Protein AF-A0A938YW36-F1 (afdb_monomer)

Foldseek 3Di:
DDAAEWEDDPLFTFDDDVVPDGDDTDPDQLLVVLLVCAPPQEHEYEFACLQVVVDTNLVSLLSSLVRHQYEYEGNPQDLVVLVSNVVSNHQAYEDEPNPDPVVLVVNCVVPNPRRYDYPD

InterPro domains:
  IPR006062 Histidine biosynthesis protein [PF00977] (1-116)
  IPR011060 Ribulose-phosphate binding barrel [SSF51366] (1-117)
  IPR013785 Aldolase-type TIM barrel [G3DSA:3.20.20.70] (1-119)
  IPR044524 Histidine biosynthesis, HisA-like [PTHR43090] (2-116)

Sequence (120 aa):
MIIPSIDLMNGKIVQLRQGKEKMLELKGKPAEFAETLSALPAVQIIDLDAALGRGGNSEMVDEICKVVNARVGGGIRSMEKAMEILDAGAKKVIIGSRAKPEFLQSLAKEFGRGCLHCSS

Solvent-accessible surface area (backbone atoms only — not comparable to full-atom values): 6637 Å² total; per-residue (Å²): 135,90,65,58,74,44,34,35,48,92,91,32,48,36,46,60,50,94,83,73,44,83,72,45,74,59,86,75,57,60,45,66,60,28,54,78,48,38,89,44,89,46,38,33,38,35,31,47,30,22,52,71,68,74,54,67,55,63,70,55,50,30,47,27,19,73,54,26,52,23,31,40,28,42,49,48,76,50,70,66,56,48,47,56,46,42,73,37,46,27,60,24,42,36,32,48,101,54,63,42,74,69,54,50,48,53,50,32,71,74,67,36,64,82,32,57,39,76,70,124

pLDDT: mean 84.91, std 9.3, range [47.75, 94.75]

Structure (mmCIF, N/CA/C/O backbone):
data_AF-A0A938YW36-F1
#
_entry.id   AF-A0A938YW36-F1
#
loop_
_atom_site.group_PDB
_atom_site.id
_atom_site.type_symbol
_atom_site.label_atom_id
_atom_site.label_alt_id
_atom_site.label_comp_id
_atom_site.label_asym_id
_atom_site.label_entity_id
_atom_site.label_seq_id
_atom_site.pdbx_PDB_ins_code
_atom_site.Cartn_x
_atom_site.Cartn_y
_atom_site.Cartn_z
_atom_site.occupancy
_atom_site.B_iso_or_equiv
_atom_site.auth_seq_id
_atom_site.auth_comp_id
_atom_site.auth_asym_id
_atom_site.auth_atom_id
_atom_site.pdbx_PDB_model_num
ATOM 1 N N . MET A 1 1 ? 9.137 -11.596 10.519 1.00 62.78 1 MET A N 1
ATOM 2 C CA . MET A 1 1 ? 8.599 -11.829 9.160 1.00 62.78 1 MET A CA 1
ATOM 3 C C . MET A 1 1 ? 9.084 -10.693 8.283 1.00 62.78 1 MET A C 1
ATOM 5 O O . MET A 1 1 ? 8.931 -9.549 8.688 1.00 62.78 1 MET A O 1
ATOM 9 N N . ILE A 1 2 ? 9.713 -11.001 7.151 1.00 75.38 2 ILE A N 1
ATOM 10 C CA . ILE A 1 2 ? 10.135 -9.994 6.172 1.00 75.38 2 ILE A CA 1
ATOM 11 C C . ILE A 1 2 ? 8.956 -9.793 5.217 1.00 75.38 2 ILE A C 1
ATOM 13 O O . ILE A 1 2 ? 8.450 -10.773 4.678 1.00 75.38 2 ILE A O 1
ATOM 17 N N . ILE A 1 3 ? 8.489 -8.554 5.066 1.00 84.38 3 ILE A N 1
ATOM 18 C CA . ILE A 1 3 ? 7.429 -8.196 4.116 1.00 84.38 3 ILE A CA 1
ATOM 19 C C . ILE A 1 3 ? 8.100 -7.408 2.989 1.00 84.38 3 ILE A C 1
ATOM 21 O O . ILE A 1 3 ? 8.702 -6.374 3.286 1.00 84.38 3 ILE A O 1
ATOM 25 N N . PRO A 1 4 ? 8.049 -7.869 1.729 1.00 87.19 4 PRO A N 1
ATOM 26 C CA . PRO A 1 4 ? 8.581 -7.095 0.616 1.00 87.19 4 PRO A CA 1
ATOM 27 C C . PRO A 1 4 ? 7.742 -5.834 0.407 1.00 87.19 4 PRO A C 1
ATOM 29 O O . PRO A 1 4 ? 6.516 -5.872 0.530 1.00 87.19 4 PRO A O 1
ATOM 32 N N . SER A 1 5 ? 8.404 -4.732 0.065 1.00 87.44 5 SER A N 1
ATOM 33 C CA . SER A 1 5 ? 7.756 -3.472 -0.284 1.00 87.44 5 SER A CA 1
ATOM 34 C C . SER A 1 5 ? 7.947 -3.143 -1.760 1.00 87.44 5 SER A C 1
ATOM 36 O O . SER A 1 5 ? 9.056 -3.237 -2.284 1.00 87.44 5 SER A O 1
ATOM 38 N N . ILE A 1 6 ? 6.862 -2.727 -2.399 1.00 88.75 6 ILE A N 1
ATOM 39 C CA . ILE A 1 6 ? 6.798 -2.207 -3.758 1.00 88.75 6 ILE A CA 1
ATOM 40 C C . ILE A 1 6 ? 6.510 -0.716 -3.644 1.00 88.75 6 ILE A C 1
ATOM 42 O O . ILE A 1 6 ? 5.499 -0.339 -3.052 1.00 88.75 6 ILE A O 1
ATOM 46 N N . ASP A 1 7 ? 7.359 0.125 -4.219 1.00 90.00 7 ASP A N 1
ATOM 47 C CA . ASP A 1 7 ? 7.099 1.557 -4.278 1.00 90.00 7 ASP A CA 1
ATOM 48 C C . ASP A 1 7 ? 6.545 1.914 -5.665 1.00 90.00 7 ASP A C 1
ATOM 50 O O . ASP A 1 7 ? 7.041 1.432 -6.685 1.00 90.00 7 ASP A O 1
ATOM 54 N N . LEU A 1 8 ? 5.510 2.750 -5.722 1.00 89.75 8 LEU A N 1
ATOM 55 C CA . LEU A 1 8 ? 4.918 3.241 -6.969 1.00 89.75 8 LEU A CA 1
ATOM 56 C C . LEU A 1 8 ? 5.261 4.718 -7.148 1.00 89.75 8 LEU A C 1
ATOM 58 O O . LEU A 1 8 ? 5.024 5.522 -6.244 1.00 89.75 8 LEU A O 1
ATOM 62 N N . MET A 1 9 ? 5.832 5.072 -8.301 1.00 88.50 9 MET A N 1
ATOM 63 C CA . MET A 1 9 ? 6.202 6.451 -8.624 1.00 88.50 9 MET A CA 1
ATOM 64 C C . MET A 1 9 ? 6.182 6.710 -10.133 1.00 88.50 9 MET A C 1
ATOM 66 O O . MET A 1 9 ? 6.780 5.956 -10.906 1.00 88.50 9 MET A O 1
ATOM 70 N N . ASN A 1 10 ? 5.581 7.825 -10.546 1.00 86.69 10 ASN A N 1
ATOM 71 C CA . ASN A 1 10 ? 5.386 8.233 -11.938 1.00 86.69 10 ASN A CA 1
ATOM 72 C C . ASN A 1 10 ? 4.774 7.125 -12.809 1.00 86.69 10 ASN A C 1
ATOM 74 O O . ASN A 1 10 ? 5.258 6.871 -13.916 1.00 86.69 10 ASN A O 1
ATOM 78 N N . GLY A 1 11 ? 3.751 6.431 -12.311 1.00 85.94 11 GLY A N 1
ATOM 79 C CA . GLY A 1 11 ? 3.098 5.393 -13.104 1.00 85.94 11 GLY A CA 1
ATOM 80 C C . GLY A 1 11 ? 3.897 4.085 -13.223 1.00 85.94 11 GLY A C 1
ATOM 81 O O . GLY A 1 11 ? 3.635 3.291 -14.123 1.00 85.94 11 GLY A O 1
ATOM 82 N N . LYS A 1 12 ? 4.925 3.881 -12.389 1.00 87.31 12 LYS A N 1
ATOM 83 C CA . LYS A 1 12 ? 5.852 2.745 -12.488 1.00 87.31 12 LYS A CA 1
ATOM 84 C C . LYS A 1 12 ? 6.146 2.140 -11.127 1.00 87.31 12 LYS A C 1
ATOM 86 O O . LYS A 1 12 ? 6.151 2.841 -10.116 1.00 87.31 12 LYS A O 1
ATOM 91 N N . ILE A 1 13 ? 6.502 0.859 -11.132 1.00 88.06 13 ILE A N 1
ATOM 92 C CA . ILE A 1 13 ? 7.101 0.208 -9.971 1.00 88.06 13 ILE A CA 1
ATOM 93 C C . ILE A 1 13 ? 8.567 0.634 -9.876 1.00 88.06 13 ILE A C 1
ATOM 95 O O . ILE A 1 13 ? 9.346 0.470 -10.824 1.00 88.06 13 ILE A O 1
ATOM 99 N N . VAL A 1 14 ? 8.940 1.172 -8.721 1.00 86.19 14 VAL A N 1
ATOM 100 C CA . VAL A 1 14 ? 10.301 1.584 -8.399 1.00 86.19 14 VAL A CA 1
ATOM 101 C C . VAL A 1 14 ? 10.799 0.847 -7.163 1.00 86.19 14 VAL A C 1
ATOM 103 O O . VAL A 1 14 ? 10.030 0.477 -6.281 1.00 86.19 14 VAL A O 1
ATOM 106 N N . GLN A 1 15 ? 12.110 0.641 -7.097 1.00 79.31 15 GLN A N 1
ATOM 107 C CA . GLN A 1 15 ? 12.767 0.163 -5.886 1.00 79.31 15 GLN A CA 1
ATOM 108 C C . GLN A 1 15 ? 13.697 1.252 -5.358 1.00 79.31 15 GLN A C 1
ATOM 110 O O . GLN A 1 15 ? 14.633 1.673 -6.051 1.00 79.31 15 GLN A O 1
ATOM 115 N N . LEU A 1 16 ? 13.439 1.719 -4.135 1.00 71.00 16 LEU A N 1
ATOM 116 C CA . LEU A 1 16 ? 14.296 2.690 -3.464 1.00 71.00 16 LEU A CA 1
ATOM 117 C C . LEU A 1 16 ? 15.400 1.996 -2.652 1.00 71.00 16 LEU A C 1
ATOM 119 O O . LEU A 1 16 ? 15.135 1.109 -1.839 1.00 71.00 16 LEU A O 1
ATOM 123 N N . ARG A 1 17 ? 16.652 2.450 -2.791 1.00 66.62 17 ARG A N 1
ATOM 124 C CA . ARG A 1 17 ? 17.733 2.128 -1.845 1.00 66.62 17 ARG A CA 1
ATOM 125 C C . ARG A 1 17 ? 17.649 3.085 -0.661 1.00 66.62 17 ARG A C 1
ATOM 127 O O . ARG A 1 17 ? 17.669 4.301 -0.853 1.00 66.62 17 ARG A O 1
ATOM 134 N N . GLN A 1 18 ? 17.549 2.545 0.556 1.00 65.31 18 GLN A N 1
ATOM 135 C CA . GLN A 1 18 ? 17.501 3.327 1.806 1.00 65.31 18 GLN A CA 1
ATOM 136 C C . GLN A 1 18 ? 16.450 4.462 1.798 1.00 65.31 18 GLN A C 1
ATOM 138 O O . GLN A 1 18 ? 16.644 5.505 2.419 1.00 65.31 18 GLN A O 1
ATOM 143 N N . GLY A 1 19 ? 15.347 4.279 1.064 1.00 63.44 19 GLY A N 1
ATOM 144 C CA . GLY A 1 19 ? 14.257 5.254 0.975 1.00 63.44 19 GLY A CA 1
ATOM 145 C C . GLY A 1 19 ? 14.600 6.573 0.269 1.00 63.44 19 GLY A C 1
ATOM 146 O O . GLY A 1 19 ? 13.832 7.522 0.403 1.00 63.44 19 GLY A O 1
ATOM 147 N N . LYS A 1 20 ? 15.733 6.675 -0.448 1.00 61.44 20 LYS A N 1
ATOM 148 C CA . LYS A 1 20 ? 16.159 7.937 -1.091 1.00 61.44 20 LYS A CA 1
ATOM 149 C C . LYS A 1 20 ? 16.598 7.801 -2.544 1.00 61.44 20 LYS A C 1
ATOM 151 O O . LYS A 1 20 ? 16.277 8.674 -3.344 1.00 61.44 20 LYS A O 1
ATOM 156 N N . GLU A 1 21 ? 17.311 6.738 -2.906 1.00 58.62 21 GLU A N 1
ATOM 157 C CA . GLU A 1 21 ? 17.831 6.588 -4.271 1.00 58.62 21 GLU A CA 1
ATOM 158 C C . GLU A 1 21 ? 16.958 5.646 -5.095 1.00 58.62 21 GLU A C 1
ATOM 160 O O . GLU A 1 21 ? 16.829 4.463 -4.777 1.00 58.62 21 GLU A O 1
ATOM 165 N N . LYS A 1 22 ? 16.374 6.172 -6.176 1.00 62.84 22 LYS A N 1
ATOM 166 C CA . LYS A 1 22 ? 15.648 5.388 -7.176 1.00 62.84 22 LYS A CA 1
ATOM 167 C C . LYS A 1 22 ? 16.642 4.501 -7.919 1.00 62.84 22 LYS A C 1
ATOM 169 O O . LYS A 1 22 ? 17.408 4.992 -8.741 1.00 62.84 22 LYS A O 1
ATOM 174 N N . MET A 1 23 ? 16.647 3.210 -7.596 1.00 60.66 23 MET A N 1
ATOM 175 C CA . MET A 1 23 ? 17.640 2.279 -8.129 1.00 60.66 23 MET A CA 1
ATOM 176 C C . MET A 1 23 ? 17.192 1.680 -9.460 1.00 60.66 23 MET A C 1
ATOM 178 O O . MET A 1 23 ? 17.982 1.587 -10.394 1.00 60.66 23 MET A O 1
ATOM 182 N N . LEU A 1 24 ? 15.931 1.254 -9.541 1.00 66.19 24 LEU A N 1
ATOM 183 C CA . LEU A 1 24 ? 15.424 0.472 -10.665 1.00 66.19 24 LEU A CA 1
ATOM 184 C C . LEU A 1 24 ? 13.979 0.863 -10.971 1.00 66.19 24 LEU A C 1
ATOM 186 O O . LEU A 1 24 ? 13.146 0.934 -10.069 1.00 66.19 24 LEU A O 1
ATOM 190 N N . GLU A 1 25 ? 13.704 1.114 -12.250 1.00 72.50 25 GLU A N 1
ATOM 191 C CA . GLU A 1 25 ? 12.351 1.111 -12.804 1.00 72.50 25 GLU A CA 1
ATOM 192 C C . GLU A 1 25 ? 12.091 -0.278 -13.378 1.00 72.50 25 GLU A C 1
ATOM 194 O O . GLU A 1 25 ? 12.784 -0.707 -14.307 1.00 72.50 25 GLU A O 1
ATOM 199 N N . LEU A 1 26 ? 11.102 -0.983 -12.840 1.00 69.38 26 LEU A N 1
ATOM 200 C CA . LEU A 1 26 ? 10.677 -2.250 -13.420 1.00 69.38 26 LEU A CA 1
ATOM 201 C C . LEU A 1 26 ? 9.823 -1.961 -14.659 1.00 69.38 26 LEU A C 1
ATOM 203 O O . LEU A 1 26 ? 8.820 -1.251 -14.593 1.00 69.38 26 LEU A O 1
ATOM 207 N N . LYS A 1 27 ? 10.254 -2.487 -15.810 1.00 65.25 27 LYS A N 1
ATOM 208 C CA . LYS A 1 27 ? 9.479 -2.471 -17.055 1.00 65.25 27 LYS A CA 1
ATOM 209 C C . LYS A 1 27 ? 8.591 -3.714 -17.085 1.00 65.25 27 LYS A C 1
ATOM 211 O O . LYS A 1 27 ? 9.116 -4.818 -17.006 1.00 65.25 27 LYS A O 1
ATOM 216 N N . GLY A 1 28 ? 7.282 -3.532 -17.217 1.00 70.81 28 GLY A N 1
ATOM 217 C CA . GLY A 1 28 ? 6.306 -4.624 -17.249 1.00 70.81 28 GLY A CA 1
ATOM 218 C C . GLY A 1 28 ? 4.962 -4.186 -16.679 1.00 70.81 28 GLY A C 1
ATOM 219 O O . GLY A 1 28 ? 4.833 -3.053 -16.205 1.00 70.81 28 GLY A O 1
ATOM 220 N N . LYS A 1 29 ? 3.961 -5.068 -16.736 1.00 81.12 29 LYS A N 1
ATOM 221 C CA . LYS A 1 29 ? 2.666 -4.794 -16.106 1.00 81.12 29 LYS A CA 1
ATOM 222 C C . LYS A 1 29 ? 2.770 -4.984 -14.587 1.00 81.12 29 LYS A C 1
ATOM 224 O O . LYS A 1 29 ? 3.390 -5.955 -14.148 1.00 81.12 29 LYS A O 1
ATOM 229 N N . PRO A 1 30 ? 2.146 -4.118 -13.772 1.00 82.75 30 PRO A N 1
ATOM 230 C CA . PRO A 1 30 ? 2.157 -4.255 -12.317 1.00 82.75 30 PRO A CA 1
ATOM 231 C C . PRO A 1 30 ? 1.654 -5.616 -11.834 1.00 82.75 30 PRO A C 1
ATOM 233 O O . PRO A 1 30 ? 2.256 -6.210 -10.941 1.00 82.75 30 PRO A O 1
ATOM 236 N N . ALA A 1 31 ? 0.602 -6.134 -12.472 1.00 82.56 31 ALA A N 1
ATOM 237 C CA . ALA A 1 31 ? 0.049 -7.453 -12.185 1.00 82.56 31 ALA A CA 1
ATOM 238 C C . ALA A 1 31 ? 1.062 -8.593 -12.406 1.00 82.56 31 ALA A C 1
ATOM 240 O O . ALA A 1 31 ? 1.200 -9.450 -11.542 1.00 82.56 31 ALA A O 1
ATOM 241 N N . GLU A 1 32 ? 1.833 -8.573 -13.500 1.00 86.88 32 GLU A N 1
ATOM 242 C CA . GLU A 1 32 ? 2.849 -9.605 -13.786 1.00 86.88 32 GLU A CA 1
ATOM 243 C C . GLU A 1 32 ? 3.944 -9.623 -12.713 1.00 86.88 32 GLU A C 1
ATOM 245 O O . GLU A 1 32 ? 4.378 -10.681 -12.259 1.00 86.88 32 GLU A O 1
ATOM 250 N N . PHE A 1 33 ? 4.374 -8.447 -12.248 1.00 85.69 33 PHE A N 1
ATOM 251 C CA . PHE A 1 33 ? 5.315 -8.374 -11.133 1.00 85.69 33 PHE A CA 1
ATOM 252 C C . PHE A 1 33 ? 4.681 -8.871 -9.827 1.00 85.69 33 PHE A C 1
ATOM 254 O O . PHE A 1 33 ? 5.321 -9.601 -9.068 1.00 85.69 33 PHE A O 1
ATOM 261 N N . ALA A 1 34 ? 3.419 -8.519 -9.577 1.00 87.19 34 ALA A N 1
ATOM 262 C CA . ALA A 1 34 ? 2.674 -8.977 -8.411 1.00 87.19 34 ALA A CA 1
ATOM 263 C C . ALA A 1 34 ? 2.534 -10.507 -8.370 1.00 87.19 34 ALA A C 1
ATOM 265 O O . ALA A 1 34 ? 2.660 -11.097 -7.297 1.00 87.19 34 ALA A O 1
ATOM 266 N N . GLU A 1 35 ? 2.365 -11.169 -9.518 1.00 88.62 35 GLU A N 1
ATOM 267 C CA . GLU A 1 35 ? 2.286 -12.634 -9.604 1.00 88.62 35 GLU A CA 1
ATOM 268 C C . GLU A 1 35 ? 3.536 -13.311 -9.033 1.00 88.62 35 GLU A C 1
ATOM 270 O O . GLU A 1 35 ? 3.421 -14.309 -8.318 1.00 88.62 35 GLU A O 1
ATOM 275 N N . THR A 1 36 ? 4.719 -12.722 -9.238 1.00 88.25 36 THR A N 1
ATOM 276 C CA . THR A 1 36 ? 5.979 -13.241 -8.669 1.00 88.25 36 THR A CA 1
ATOM 277 C C . THR A 1 36 ? 6.004 -13.220 -7.136 1.00 88.25 36 THR A C 1
ATOM 279 O O . THR A 1 36 ? 6.766 -13.957 -6.510 1.00 88.25 36 THR A O 1
ATOM 282 N N . LEU A 1 37 ? 5.144 -12.402 -6.522 1.00 87.50 37 LEU A N 1
ATOM 283 C CA . LEU A 1 37 ? 5.024 -12.214 -5.078 1.00 87.50 37 LEU A CA 1
ATOM 284 C C . LEU A 1 37 ? 3.763 -12.872 -4.496 1.00 87.50 37 LEU A C 1
ATOM 286 O O . LEU A 1 37 ? 3.562 -12.828 -3.283 1.00 87.50 37 LEU A O 1
ATOM 290 N N . SER A 1 38 ? 2.931 -13.509 -5.324 1.00 88.94 38 SER A N 1
ATOM 291 C CA . SER A 1 38 ? 1.661 -14.132 -4.915 1.00 88.94 38 SER A CA 1
ATOM 292 C C . SER A 1 38 ? 1.815 -15.261 -3.895 1.00 88.94 38 SER A C 1
ATOM 294 O O . SER A 1 38 ? 0.944 -15.452 -3.048 1.00 88.94 38 SER A O 1
ATOM 296 N N . ALA A 1 39 ? 2.951 -15.964 -3.908 1.00 89.56 39 ALA A N 1
ATOM 297 C CA . ALA A 1 39 ? 3.266 -17.006 -2.931 1.00 89.56 39 ALA A CA 1
ATOM 298 C C . ALA A 1 39 ? 3.595 -16.450 -1.530 1.00 89.56 39 ALA A C 1
ATOM 300 O O . ALA A 1 39 ? 3.709 -17.214 -0.568 1.00 89.56 39 ALA A O 1
ATOM 301 N N . LEU A 1 40 ? 3.784 -15.133 -1.396 1.00 89.56 40 LEU A N 1
ATOM 302 C CA . LEU A 1 40 ? 4.142 -14.502 -0.133 1.00 89.56 40 LEU A CA 1
ATOM 303 C C . LEU A 1 40 ? 2.896 -14.193 0.708 1.00 89.56 40 LEU A C 1
ATOM 305 O O . LEU A 1 40 ? 1.852 -13.806 0.185 1.00 89.56 40 LEU A O 1
ATOM 309 N N . PRO A 1 41 ? 2.998 -14.293 2.046 1.00 89.56 41 PRO A N 1
ATOM 310 C CA . PRO A 1 41 ? 1.847 -14.109 2.928 1.00 89.56 41 PRO A CA 1
ATOM 311 C C . PRO A 1 41 ? 1.310 -12.673 2.930 1.00 89.56 41 PRO A C 1
ATOM 313 O O . PRO A 1 41 ? 0.137 -12.449 3.226 1.00 89.56 41 PRO A O 1
ATOM 316 N N . ALA A 1 42 ? 2.168 -11.693 2.650 1.00 90.62 42 ALA A N 1
ATOM 317 C CA . ALA A 1 42 ? 1.792 -10.296 2.532 1.00 90.62 42 ALA A CA 1
ATOM 318 C C . ALA A 1 42 ? 2.804 -9.546 1.667 1.00 90.62 42 ALA A C 1
ATOM 320 O O . ALA A 1 42 ? 4.003 -9.824 1.733 1.00 90.62 42 ALA A O 1
ATOM 321 N N . VAL A 1 43 ? 2.315 -8.548 0.940 1.00 92.06 43 VAL A N 1
ATOM 322 C CA . VAL A 1 43 ? 3.125 -7.607 0.162 1.00 92.06 43 VAL A CA 1
ATOM 323 C C . VAL A 1 43 ? 2.748 -6.192 0.578 1.00 92.06 43 VAL A C 1
ATOM 325 O O . VAL A 1 43 ? 1.572 -5.891 0.774 1.00 92.06 43 VAL A O 1
ATOM 328 N N . GLN A 1 44 ? 3.735 -5.325 0.754 1.00 92.44 44 GLN A N 1
ATOM 329 C CA . GLN A 1 44 ? 3.516 -3.917 1.058 1.00 92.44 44 GLN A CA 1
ATOM 330 C C . GLN A 1 44 ? 3.622 -3.092 -0.223 1.00 92.44 44 GLN A C 1
ATOM 332 O O . GLN A 1 44 ? 4.561 -3.269 -0.986 1.00 92.44 44 GLN A O 1
ATOM 337 N N . ILE A 1 45 ? 2.683 -2.181 -0.450 1.00 92.50 45 ILE A N 1
ATOM 338 C CA . ILE A 1 45 ? 2.670 -1.275 -1.601 1.00 92.50 45 ILE A CA 1
ATOM 339 C C . ILE A 1 45 ? 2.651 0.147 -1.063 1.00 92.50 45 ILE A C 1
ATOM 341 O O . ILE A 1 45 ? 1.792 0.467 -0.244 1.00 92.50 45 ILE A O 1
ATOM 345 N N . ILE A 1 46 ? 3.577 0.994 -1.496 1.00 92.12 46 ILE A N 1
ATOM 346 C CA . ILE A 1 46 ? 3.641 2.400 -1.104 1.00 92.12 46 ILE A CA 1
ATOM 347 C C . ILE A 1 46 ? 3.488 3.272 -2.348 1.00 92.12 46 ILE A C 1
ATOM 349 O O . ILE A 1 46 ? 4.373 3.329 -3.196 1.00 92.12 46 ILE A O 1
ATOM 353 N N . ASP A 1 47 ? 2.373 3.987 -2.443 1.00 92.25 47 ASP A N 1
ATOM 354 C CA . ASP A 1 47 ? 2.156 5.002 -3.469 1.00 92.25 47 ASP A CA 1
ATOM 355 C C . ASP A 1 47 ? 2.872 6.304 -3.080 1.00 92.25 47 ASP A C 1
ATOM 357 O O . ASP A 1 47 ? 2.399 7.091 -2.247 1.00 92.25 47 ASP A O 1
ATOM 361 N N . LEU A 1 48 ? 4.054 6.515 -3.663 1.00 90.19 48 LEU A N 1
ATOM 362 C CA . LEU A 1 48 ? 4.873 7.693 -3.398 1.00 90.19 48 LEU A CA 1
ATOM 363 C C . LEU A 1 48 ? 4.281 8.947 -4.040 1.00 90.19 48 LEU A C 1
ATOM 365 O O . LEU A 1 48 ? 4.395 10.024 -3.455 1.00 90.19 48 LEU A O 1
ATOM 369 N N . ASP A 1 49 ? 3.610 8.831 -5.187 1.00 89.50 49 ASP A N 1
ATOM 370 C CA . ASP A 1 49 ? 2.966 9.982 -5.829 1.00 89.50 49 ASP A CA 1
ATOM 371 C C . ASP A 1 49 ? 1.818 10.504 -4.962 1.00 89.50 49 ASP A C 1
ATOM 373 O O . ASP A 1 49 ? 1.742 11.712 -4.702 1.00 89.50 49 ASP A O 1
ATOM 377 N N . ALA A 1 50 ? 1.008 9.594 -4.410 1.00 90.06 50 ALA A N 1
ATOM 378 C CA . ALA A 1 50 ? -0.012 9.943 -3.423 1.00 90.06 50 ALA A CA 1
ATOM 379 C C . ALA A 1 50 ? 0.605 10.512 -2.141 1.00 90.06 50 ALA A C 1
ATOM 381 O O . ALA A 1 50 ? 0.117 11.511 -1.603 1.00 90.06 50 ALA A O 1
ATOM 382 N N . ALA A 1 51 ? 1.710 9.938 -1.654 1.00 88.44 51 ALA A N 1
ATOM 383 C CA . ALA A 1 51 ? 2.412 10.456 -0.478 1.00 88.44 51 ALA A CA 1
ATOM 384 C C . ALA A 1 51 ? 2.926 11.894 -0.674 1.00 88.44 51 ALA A C 1
ATOM 386 O O . ALA A 1 51 ? 2.829 12.713 0.250 1.00 88.44 51 ALA A O 1
ATOM 387 N N . LEU A 1 52 ? 3.419 12.206 -1.874 1.00 87.38 52 LEU A N 1
ATOM 388 C CA . LEU A 1 52 ? 3.924 13.522 -2.270 1.00 87.38 52 LEU A CA 1
ATOM 389 C C . LEU A 1 52 ? 2.817 14.494 -2.713 1.00 87.38 52 LEU A C 1
ATOM 391 O O . LEU A 1 52 ? 3.098 15.677 -2.897 1.00 87.38 52 LEU A O 1
ATOM 395 N N . GLY A 1 53 ? 1.571 14.031 -2.856 1.00 85.38 53 GLY A N 1
ATOM 396 C CA . GLY A 1 53 ? 0.436 14.850 -3.292 1.00 85.38 53 GLY A CA 1
ATOM 397 C C . GLY A 1 53 ? 0.469 15.215 -4.779 1.00 85.38 53 GLY A C 1
ATOM 398 O O . GLY A 1 53 ? -0.045 16.265 -5.154 1.00 85.38 53 GLY A O 1
ATOM 399 N N . ARG A 1 54 ? 1.090 14.380 -5.620 1.00 83.50 54 ARG A N 1
ATOM 400 C CA . ARG A 1 54 ? 1.254 14.605 -7.071 1.00 83.50 54 ARG A CA 1
ATOM 401 C C . ARG A 1 54 ? 0.276 13.795 -7.930 1.00 83.50 54 ARG A C 1
ATOM 403 O O . ARG A 1 54 ? 0.532 13.571 -9.106 1.00 83.50 54 ARG A O 1
ATOM 410 N N . GLY A 1 55 ? -0.837 13.360 -7.344 1.00 85.75 55 GLY A N 1
ATOM 411 C CA . GLY A 1 55 ? -1.762 12.398 -7.940 1.00 85.75 55 GLY A CA 1
ATOM 412 C C . GLY A 1 55 ? -1.701 11.075 -7.188 1.00 85.75 55 GLY A C 1
ATOM 413 O O . GLY A 1 55 ? -1.454 11.070 -5.985 1.00 85.75 55 GLY A O 1
ATOM 414 N N . GLY A 1 56 ? -1.939 9.965 -7.877 1.00 86.69 56 GLY A N 1
ATOM 415 C CA . GLY A 1 56 ? -1.835 8.635 -7.295 1.00 86.69 56 GLY A CA 1
ATOM 416 C C . GLY A 1 56 ? -1.913 7.551 -8.358 1.00 86.69 56 GLY A C 1
ATOM 417 O O . GLY A 1 56 ? -2.295 7.795 -9.500 1.00 86.69 56 GLY A O 1
ATOM 418 N N . ASN A 1 57 ? -1.572 6.343 -7.951 1.00 89.19 57 ASN A N 1
ATOM 419 C CA . ASN A 1 57 ? -1.416 5.168 -8.793 1.00 89.19 57 ASN A CA 1
ATOM 420 C C . ASN A 1 57 ? -2.557 4.171 -8.540 1.00 89.19 57 ASN A C 1
ATOM 422 O O . ASN A 1 57 ? -2.329 2.971 -8.413 1.00 89.19 57 ASN A O 1
ATOM 426 N N . SER A 1 58 ? -3.791 4.674 -8.404 1.00 88.62 58 SER A N 1
ATOM 427 C CA . SER A 1 58 ? -4.922 3.889 -7.876 1.00 88.62 58 SER A CA 1
ATOM 428 C C . SER A 1 58 ? -5.292 2.694 -8.765 1.00 88.62 58 SER A C 1
ATOM 430 O O . SER A 1 58 ? -5.559 1.624 -8.233 1.00 88.62 58 SER A O 1
ATOM 432 N N . GLU A 1 59 ? -5.199 2.829 -10.091 1.00 90.00 59 GLU A N 1
ATOM 433 C CA . GLU A 1 59 ? -5.408 1.711 -11.029 1.00 90.00 59 GLU A CA 1
ATOM 434 C C . GLU A 1 59 ? -4.370 0.596 -10.838 1.00 90.00 59 GLU A C 1
ATOM 436 O O . GLU A 1 59 ? -4.720 -0.575 -10.746 1.00 90.00 59 GLU A O 1
ATOM 441 N N . MET A 1 60 ? -3.088 0.944 -10.687 1.00 90.38 60 MET A N 1
ATOM 442 C CA . MET A 1 60 ? -2.046 -0.059 -10.443 1.00 90.38 60 MET A CA 1
ATOM 443 C C . MET A 1 60 ? -2.182 -0.718 -9.075 1.00 90.38 60 MET A C 1
ATOM 445 O O . MET A 1 60 ? -1.919 -1.909 -8.934 1.00 90.38 60 MET A O 1
ATOM 449 N N . VAL A 1 61 ? -2.575 0.050 -8.056 1.00 91.94 61 VAL A N 1
ATOM 450 C CA . VAL A 1 61 ? -2.864 -0.501 -6.729 1.00 91.94 61 VAL A CA 1
ATOM 451 C C . VAL A 1 61 ? -3.985 -1.533 -6.828 1.00 91.94 61 VAL A C 1
ATOM 453 O O . VAL A 1 61 ? -3.820 -2.626 -6.291 1.00 91.94 61 VAL A O 1
ATOM 456 N N . ASP A 1 62 ? -5.071 -1.222 -7.535 1.00 92.19 62 ASP A N 1
ATOM 457 C CA . ASP A 1 62 ? -6.193 -2.139 -7.770 1.00 92.19 62 ASP A CA 1
ATOM 458 C C . ASP A 1 62 ? -5.749 -3.412 -8.512 1.00 92.19 62 ASP A C 1
ATOM 460 O O . ASP A 1 62 ? -6.035 -4.526 -8.070 1.00 92.19 62 ASP A O 1
ATOM 464 N N . GLU A 1 63 ? -4.960 -3.279 -9.583 1.00 91.62 63 GLU A N 1
ATOM 465 C CA . GLU A 1 63 ? -4.397 -4.430 -10.301 1.00 91.62 63 GLU A CA 1
ATOM 466 C C . GLU A 1 63 ? -3.551 -5.338 -9.397 1.00 91.62 63 GLU A C 1
ATOM 468 O O . GLU A 1 63 ? -3.717 -6.558 -9.414 1.00 91.62 63 GLU A O 1
ATOM 473 N N . ILE A 1 64 ? -2.660 -4.764 -8.583 1.00 91.31 64 ILE A N 1
ATOM 474 C CA . ILE A 1 64 ? -1.785 -5.545 -7.699 1.00 91.31 64 ILE A CA 1
ATOM 475 C C . ILE A 1 64 ? -2.597 -6.193 -6.565 1.00 91.31 64 ILE A C 1
ATOM 477 O O . ILE A 1 64 ? -2.367 -7.358 -6.231 1.00 91.31 64 ILE A O 1
ATOM 481 N N . CYS A 1 65 ? -3.559 -5.474 -5.975 1.00 92.44 65 CYS A N 1
ATOM 482 C CA . CYS A 1 65 ? -4.380 -5.979 -4.867 1.00 92.44 65 CYS A CA 1
ATOM 483 C C . CYS A 1 65 ? -5.246 -7.184 -5.263 1.00 92.44 65 CYS A C 1
ATOM 485 O O . CYS A 1 65 ? -5.563 -8.010 -4.407 1.00 92.44 65 CYS A O 1
ATOM 487 N N . LYS A 1 66 ? -5.579 -7.334 -6.551 1.00 91.56 66 LYS A N 1
ATOM 488 C CA . LYS A 1 66 ? -6.277 -8.521 -7.076 1.00 91.56 66 LYS A CA 1
ATOM 489 C C . LYS A 1 66 ? -5.406 -9.776 -7.115 1.00 91.56 66 LYS A C 1
ATOM 491 O O . LYS A 1 66 ? -5.944 -10.880 -7.120 1.00 91.56 66 LYS A O 1
ATOM 496 N N . VAL A 1 67 ? -4.083 -9.620 -7.145 1.00 92.44 67 VAL A N 1
ATOM 497 C CA . VAL A 1 67 ? -3.128 -10.726 -7.314 1.00 92.44 67 VAL A CA 1
ATOM 498 C C . VAL A 1 67 ? -2.513 -11.160 -5.982 1.00 92.44 67 VAL A C 1
ATOM 500 O O . VAL A 1 67 ? -2.245 -12.344 -5.782 1.00 92.44 67 VAL A O 1
ATOM 503 N N . VAL A 1 68 ? -2.284 -10.222 -5.056 1.00 93.00 68 VAL A N 1
ATOM 504 C CA . VAL A 1 68 ? -1.566 -10.494 -3.800 1.00 93.00 68 VAL A CA 1
ATOM 505 C C . VAL A 1 68 ? -2.297 -9.972 -2.571 1.00 93.00 68 VAL A C 1
ATOM 507 O O . VAL A 1 68 ? -3.069 -9.020 -2.624 1.00 93.00 68 VAL A O 1
ATOM 510 N N . ASN A 1 69 ? -1.975 -10.544 -1.407 1.00 93.06 69 ASN A N 1
ATOM 511 C CA . ASN A 1 69 ? -2.412 -10.007 -0.119 1.00 93.06 69 ASN A CA 1
ATOM 512 C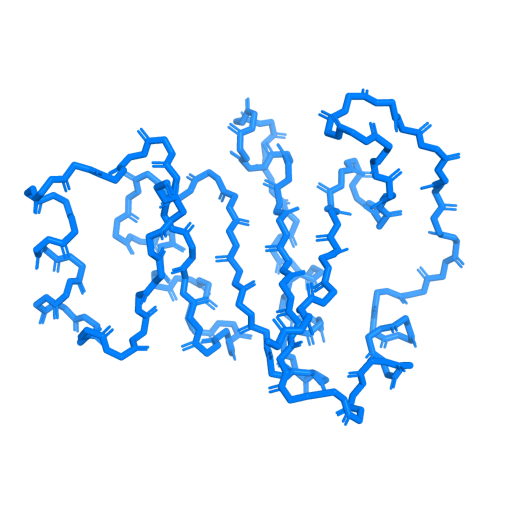 C . ASN A 1 69 ? -1.669 -8.699 0.197 1.00 93.06 69 ASN A C 1
ATOM 514 O O . ASN A 1 69 ? -0.655 -8.682 0.904 1.00 93.06 69 ASN A O 1
ATOM 518 N N . ALA A 1 70 ? -2.183 -7.600 -0.347 1.00 93.56 70 ALA A N 1
ATOM 519 C CA . ALA A 1 70 ? -1.552 -6.296 -0.283 1.00 93.56 70 ALA A CA 1
ATOM 520 C C . ALA A 1 70 ? -1.882 -5.529 1.006 1.00 93.56 70 ALA A C 1
ATOM 522 O O . ALA A 1 70 ? -3.011 -5.537 1.512 1.00 93.56 70 ALA A O 1
ATOM 523 N N . ARG A 1 71 ? -0.883 -4.812 1.516 1.00 94.44 71 ARG A N 1
ATOM 524 C CA . ARG A 1 71 ? -1.028 -3.724 2.484 1.00 94.44 71 ARG A CA 1
ATOM 525 C C . ARG A 1 71 ? -0.588 -2.445 1.802 1.00 94.44 71 ARG A C 1
ATOM 527 O O . ARG A 1 71 ? 0.557 -2.364 1.369 1.00 94.44 71 ARG A O 1
ATOM 534 N N . VAL A 1 72 ? -1.470 -1.465 1.711 1.00 94.75 72 VAL A N 1
ATOM 535 C CA . VAL A 1 72 ? -1.254 -0.305 0.846 1.00 94.75 72 VAL A CA 1
ATOM 536 C C . VAL A 1 72 ? -1.102 0.955 1.682 1.00 94.75 72 VAL A C 1
ATOM 538 O O . VAL A 1 72 ? -1.944 1.263 2.520 1.00 94.75 72 VAL A O 1
ATOM 541 N N . GLY A 1 73 ? -0.026 1.693 1.454 1.00 92.38 73 GLY A N 1
ATOM 542 C CA . GLY A 1 73 ? 0.226 3.018 2.003 1.00 92.38 73 GLY A CA 1
ATOM 543 C C . GLY A 1 73 ? 0.434 4.044 0.901 1.00 92.38 73 GLY A C 1
ATOM 544 O O . GLY A 1 73 ? 0.618 3.696 -0.258 1.00 92.38 73 GLY A O 1
ATOM 545 N N . GLY A 1 74 ? 0.446 5.318 1.282 1.00 88.31 74 GLY A N 1
ATOM 546 C CA . GLY A 1 74 ? 0.697 6.425 0.358 1.00 88.31 74 GLY A CA 1
ATOM 547 C C . GLY A 1 74 ? -0.388 7.487 0.435 1.00 88.31 74 GLY A C 1
ATOM 548 O O . GLY A 1 74 ? -1.524 7.268 0.038 1.00 88.31 74 GLY A O 1
ATOM 549 N N . GLY A 1 75 ? -0.058 8.648 1.004 1.00 86.88 75 GLY A N 1
ATOM 550 C CA . GLY A 1 75 ? -0.938 9.823 0.953 1.00 86.88 75 GLY A CA 1
ATOM 551 C C . GLY A 1 75 ? -2.280 9.715 1.683 1.00 86.88 75 GLY A C 1
ATOM 552 O O . GLY A 1 75 ? -3.099 10.619 1.542 1.00 86.88 75 GLY A O 1
ATOM 553 N N . ILE A 1 76 ? -2.517 8.665 2.476 1.00 89.88 76 ILE A N 1
ATOM 554 C CA . ILE A 1 76 ? -3.806 8.424 3.141 1.00 89.88 76 ILE A CA 1
ATOM 555 C C . ILE A 1 76 ? -4.029 9.467 4.244 1.00 89.88 76 ILE A C 1
ATOM 557 O O . ILE A 1 76 ? -3.549 9.339 5.373 1.00 89.88 76 ILE A O 1
ATOM 561 N N . ARG A 1 77 ? -4.723 10.549 3.882 1.00 87.69 77 ARG A N 1
ATOM 562 C CA . ARG A 1 77 ? -4.994 11.708 4.748 1.00 87.69 77 ARG A CA 1
ATOM 563 C C . ARG A 1 77 ? -6.481 11.902 5.048 1.00 87.69 77 ARG A C 1
ATOM 565 O O . ARG A 1 77 ? -6.812 12.762 5.867 1.00 87.69 77 ARG A O 1
ATOM 572 N N . SER A 1 78 ? -7.348 11.120 4.415 1.00 89.25 78 SER A N 1
ATOM 573 C CA . SER A 1 78 ? -8.800 11.195 4.557 1.00 89.25 78 SER A CA 1
ATOM 574 C C . SER A 1 78 ? -9.424 9.799 4.648 1.00 89.25 78 SER A C 1
ATOM 576 O O . SER A 1 78 ? -8.761 8.799 4.351 1.00 89.25 78 SER A O 1
ATOM 578 N N . MET A 1 79 ? -10.675 9.737 5.109 1.00 89.62 79 MET A N 1
ATOM 579 C CA . MET A 1 79 ? -11.421 8.480 5.239 1.00 89.62 79 MET A CA 1
ATOM 580 C C . MET A 1 79 ? -11.779 7.919 3.865 1.00 89.62 79 MET A C 1
ATOM 582 O O . MET A 1 79 ? -11.665 6.716 3.656 1.00 89.62 79 MET A O 1
ATOM 586 N N . GLU A 1 80 ? -12.123 8.795 2.919 1.00 89.81 80 GLU A N 1
ATOM 587 C CA . GLU A 1 80 ? -12.465 8.421 1.546 1.00 89.81 80 GLU A CA 1
ATOM 588 C C . GLU A 1 80 ? -11.286 7.707 0.888 1.00 89.81 80 GLU A C 1
ATOM 590 O O . GLU A 1 80 ? -11.454 6.633 0.321 1.00 89.81 80 GLU A O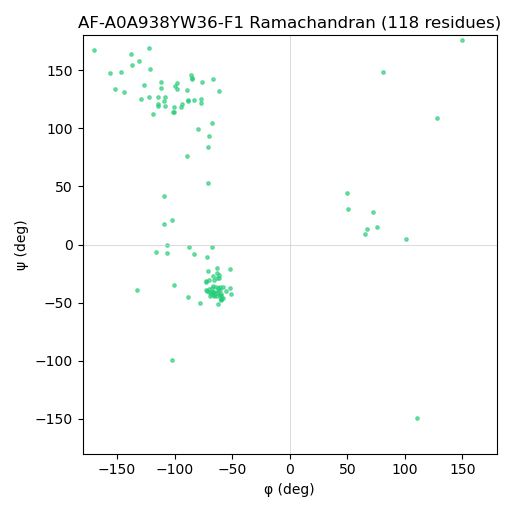 1
ATOM 595 N N . LYS A 1 81 ? -10.060 8.227 1.059 1.00 89.56 81 LYS A N 1
ATOM 596 C CA . LYS A 1 81 ? -8.886 7.581 0.466 1.00 89.56 81 LYS A CA 1
ATOM 597 C C . LYS A 1 81 ? -8.591 6.214 1.078 1.00 89.56 81 LYS A C 1
ATOM 599 O O . LYS A 1 81 ? -8.137 5.315 0.378 1.00 89.56 81 LYS A O 1
ATOM 604 N N . ALA A 1 82 ? -8.819 6.058 2.382 1.00 90.81 82 ALA A N 1
ATOM 605 C CA . ALA A 1 82 ? -8.682 4.761 3.033 1.00 90.81 82 ALA A CA 1
ATOM 606 C C . ALA A 1 82 ? -9.731 3.767 2.510 1.00 90.81 82 ALA A C 1
ATOM 608 O O . ALA A 1 82 ? -9.381 2.621 2.243 1.00 90.81 82 ALA A O 1
ATOM 609 N N . MET A 1 83 ? -10.972 4.223 2.316 1.00 91.25 83 MET A N 1
ATOM 610 C CA . MET A 1 83 ? -12.061 3.422 1.760 1.00 91.25 83 MET A CA 1
ATOM 611 C C . MET A 1 83 ? -11.757 2.963 0.335 1.00 91.25 83 MET A C 1
ATOM 613 O O . MET A 1 83 ? -11.769 1.765 0.089 1.00 91.25 83 MET A O 1
ATOM 617 N N . GLU A 1 84 ? -11.368 3.879 -0.559 1.00 91.06 84 GLU A N 1
ATOM 618 C CA . GLU 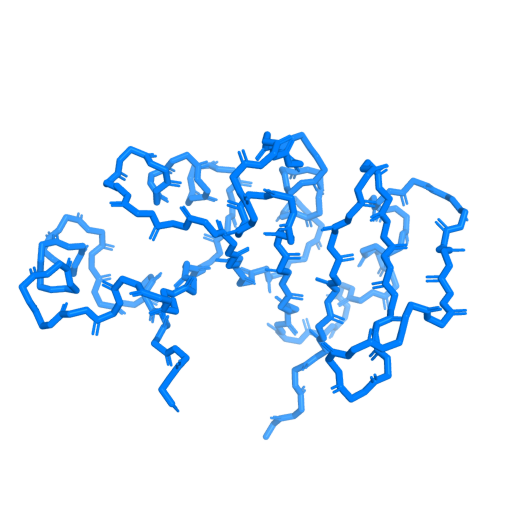A 1 84 ? -10.989 3.556 -1.946 1.00 91.06 84 GLU A CA 1
ATOM 619 C C . GLU A 1 84 ? -9.946 2.433 -2.019 1.00 91.06 84 GLU A C 1
ATOM 621 O O . GLU A 1 84 ? -10.033 1.534 -2.850 1.00 91.06 84 GLU A O 1
ATOM 626 N N . ILE A 1 85 ? -8.944 2.481 -1.140 1.00 92.12 85 ILE A N 1
ATOM 627 C CA . ILE A 1 85 ? -7.856 1.503 -1.122 1.00 92.12 85 ILE A CA 1
ATOM 628 C C . ILE A 1 85 ? -8.331 0.144 -0.590 1.00 92.12 85 ILE A C 1
ATOM 630 O O . ILE A 1 85 ? -7.905 -0.895 -1.095 1.00 92.12 85 ILE A O 1
ATOM 634 N N . LEU A 1 86 ? -9.187 0.135 0.433 1.00 91.88 86 LEU A N 1
ATOM 635 C CA . LEU A 1 86 ? -9.770 -1.102 0.960 1.00 91.88 86 LEU A CA 1
ATOM 636 C C . LEU A 1 86 ? -10.722 -1.741 -0.060 1.00 91.88 86 LEU A C 1
ATOM 638 O O . LEU A 1 86 ? -10.654 -2.953 -0.265 1.00 91.88 86 LEU A O 1
ATOM 642 N N . ASP A 1 87 ? -11.531 -0.933 -0.746 1.00 91.50 87 ASP A N 1
ATOM 643 C CA . ASP A 1 87 ? -12.452 -1.375 -1.799 1.00 91.50 87 ASP A CA 1
ATOM 644 C C . ASP A 1 87 ? -11.707 -1.918 -3.027 1.00 91.50 87 ASP A C 1
ATOM 646 O O . ASP A 1 87 ? -12.166 -2.874 -3.651 1.00 91.50 87 ASP A O 1
ATOM 650 N N . ALA A 1 88 ? -10.507 -1.402 -3.316 1.00 89.31 88 ALA A N 1
ATOM 651 C CA . ALA A 1 88 ? -9.594 -1.954 -4.323 1.00 89.31 88 ALA A CA 1
ATOM 652 C C . ALA A 1 88 ? -9.015 -3.340 -3.947 1.00 89.31 88 ALA A C 1
ATOM 654 O O . ALA A 1 88 ? -8.257 -3.936 -4.711 1.00 89.31 88 ALA A O 1
ATOM 655 N N . GLY A 1 89 ? -9.342 -3.876 -2.765 1.00 90.94 89 GLY A N 1
ATOM 656 C CA . GLY A 1 89 ? -8.955 -5.219 -2.325 1.00 90.94 89 GLY A CA 1
ATOM 657 C C . GLY A 1 89 ? -7.774 -5.265 -1.354 1.00 90.94 89 GLY A C 1
ATOM 658 O O . GLY A 1 89 ? -7.338 -6.358 -0.972 1.00 90.94 89 GLY A O 1
ATOM 659 N N . ALA A 1 90 ? -7.260 -4.114 -0.908 1.00 93.19 90 ALA A N 1
ATOM 660 C CA . ALA A 1 90 ? -6.193 -4.084 0.085 1.00 93.19 90 ALA A CA 1
ATOM 661 C C . ALA A 1 90 ? -6.654 -4.723 1.403 1.00 93.19 90 ALA A C 1
ATOM 663 O O . ALA A 1 90 ? -7.692 -4.382 1.967 1.00 93.19 90 ALA A O 1
ATOM 664 N N . LYS A 1 91 ? -5.836 -5.619 1.967 1.00 92.56 91 LYS A N 1
ATOM 665 C CA . LYS A 1 91 ? -6.135 -6.232 3.272 1.00 92.56 91 LYS A CA 1
ATOM 6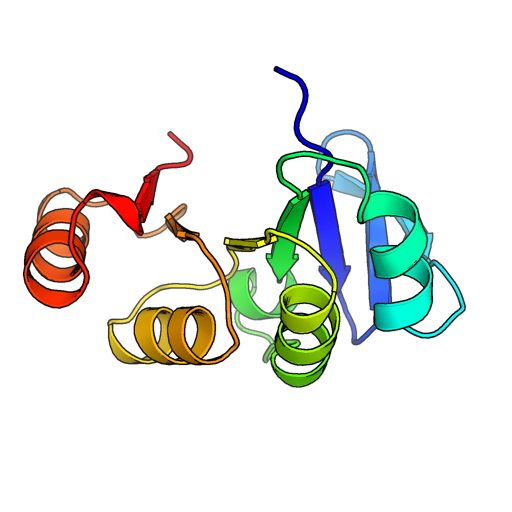66 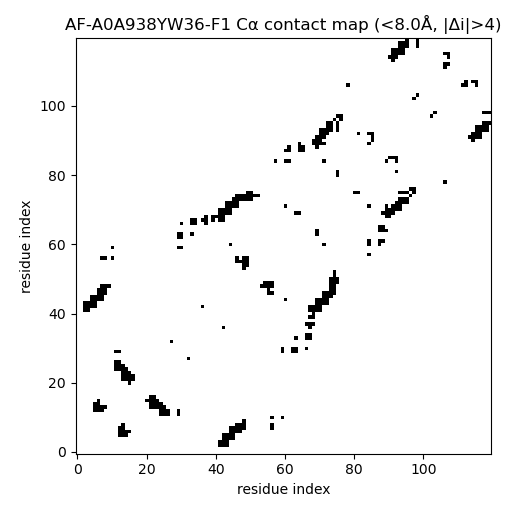C C . LYS A 1 91 ? -5.952 -5.255 4.420 1.00 92.56 91 LYS A C 1
ATOM 668 O O . LYS A 1 91 ? -6.597 -5.406 5.456 1.00 92.56 91 LYS A O 1
ATOM 673 N N . LYS A 1 92 ? -5.020 -4.310 4.270 1.00 92.75 92 LYS A N 1
ATOM 674 C CA . LYS A 1 92 ? -4.768 -3.250 5.247 1.00 92.75 92 LYS A CA 1
ATOM 675 C C . LYS A 1 92 ? -4.338 -1.963 4.569 1.00 92.75 92 LYS A C 1
ATOM 677 O O . LYS A 1 92 ? -3.595 -2.006 3.590 1.00 92.75 92 LYS A O 1
A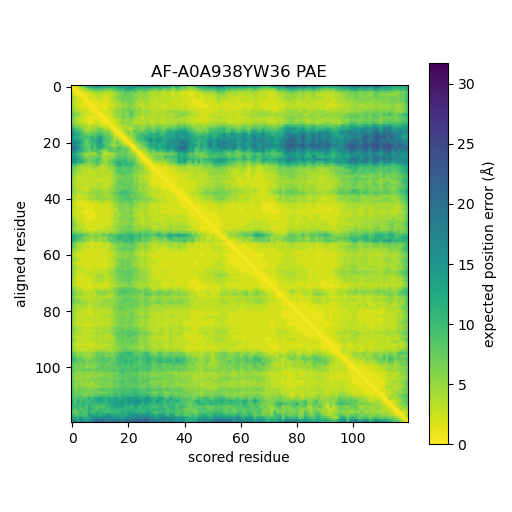TOM 682 N N . VAL A 1 93 ? -4.697 -0.842 5.178 1.00 93.06 93 VAL A N 1
ATOM 683 C CA . VAL A 1 93 ? -4.145 0.473 4.851 1.00 93.06 93 VAL A CA 1
ATOM 684 C C . VAL A 1 93 ? -3.026 0.848 5.816 1.00 93.06 93 VAL A C 1
ATOM 686 O O . VAL A 1 93 ? -3.113 0.602 7.022 1.00 93.06 93 VAL A O 1
ATOM 689 N N . ILE A 1 94 ? -1.959 1.434 5.279 1.00 91.81 94 ILE A N 1
ATOM 690 C CA . ILE A 1 94 ? -0.788 1.882 6.028 1.00 91.81 94 ILE A CA 1
ATOM 691 C C . ILE A 1 94 ? -0.880 3.391 6.213 1.00 91.81 94 ILE A C 1
ATOM 693 O O . ILE A 1 94 ? -0.789 4.165 5.255 1.00 91.81 94 ILE A O 1
ATOM 697 N N . ILE A 1 95 ? -1.037 3.810 7.465 1.00 89.62 95 ILE A N 1
ATOM 698 C CA . ILE A 1 95 ? -1.128 5.220 7.834 1.00 89.62 95 ILE A CA 1
ATOM 699 C C . ILE A 1 95 ? 0.230 5.668 8.375 1.00 89.62 95 ILE A C 1
ATOM 701 O O . ILE A 1 95 ? 0.671 5.199 9.421 1.00 89.62 95 ILE A O 1
ATOM 705 N N . GLY A 1 96 ? 0.879 6.575 7.641 1.00 85.88 96 GLY A N 1
ATOM 706 C CA . GLY A 1 96 ? 2.152 7.194 8.024 1.00 85.88 96 GLY A CA 1
ATOM 707 C C . GLY A 1 96 ? 1.952 8.614 8.553 1.00 85.88 96 GLY A C 1
ATOM 708 O O . GLY A 1 96 ? 1.535 8.816 9.685 1.00 85.88 96 GLY A O 1
ATOM 709 N N . SER A 1 97 ? 2.185 9.624 7.708 1.00 81.25 97 SER A N 1
ATOM 710 C CA . SER A 1 97 ? 2.178 11.059 8.081 1.00 81.25 97 SER A CA 1
ATOM 711 C C . SER A 1 97 ? 0.939 11.578 8.836 1.00 81.25 97 SER A C 1
ATOM 713 O O . SER A 1 97 ? 1.017 12.606 9.507 1.00 81.25 97 SER A O 1
ATOM 715 N N . ARG A 1 98 ? -0.206 10.893 8.743 1.00 83.88 98 ARG A N 1
ATOM 716 C CA . ARG A 1 98 ? -1.461 11.249 9.423 1.00 83.88 98 ARG A CA 1
ATOM 717 C C . ARG A 1 98 ? -1.823 10.292 10.565 1.00 83.88 98 ARG A C 1
ATOM 719 O O . ARG A 1 98 ? -2.969 10.295 10.999 1.00 83.88 98 ARG A O 1
ATOM 726 N N . ALA A 1 99 ? -0.877 9.496 11.066 1.00 83.56 99 ALA A N 1
ATOM 727 C CA . ALA A 1 99 ? -1.063 8.538 12.160 1.00 83.56 99 ALA A CA 1
ATOM 728 C C . ALA A 1 99 ? -1.258 9.222 13.530 1.00 83.56 99 ALA A C 1
ATOM 730 O O . ALA A 1 99 ? -0.562 8.941 14.502 1.00 83.56 99 ALA A O 1
ATOM 731 N N . LYS A 1 100 ? -2.208 10.156 13.606 1.00 85.75 100 LYS A N 1
ATOM 732 C CA . LYS A 1 100 ? -2.636 10.796 14.844 1.00 85.75 100 LYS A CA 1
ATOM 733 C C . LYS A 1 100 ? -3.688 9.926 15.536 1.00 85.75 100 LYS A C 1
ATOM 735 O O . LYS A 1 100 ? -4.521 9.343 14.832 1.00 85.75 100 LYS A O 1
ATOM 740 N N . PRO A 1 101 ? -3.699 9.851 16.878 1.00 87.00 101 PRO A N 1
ATOM 741 C CA . PRO A 1 101 ? -4.632 9.004 17.617 1.00 87.00 101 PRO A CA 1
ATOM 742 C C . PRO A 1 101 ? -6.098 9.213 17.235 1.00 87.00 101 PRO A C 1
ATOM 744 O O . PRO A 1 101 ? -6.844 8.241 17.160 1.00 87.00 101 PRO A O 1
ATOM 747 N N . GLU A 1 102 ? -6.516 10.449 16.964 1.00 88.31 102 GLU A N 1
ATOM 748 C CA . GLU A 1 102 ? -7.904 10.780 16.626 1.00 88.31 102 GLU A CA 1
ATOM 749 C C . GLU A 1 102 ? -8.283 10.219 15.252 1.00 88.31 102 GLU A C 1
ATOM 751 O O . GLU A 1 102 ? -9.332 9.602 15.090 1.00 88.31 102 GLU A O 1
ATOM 756 N N . PHE A 1 103 ? -7.398 10.375 14.264 1.00 87.25 103 PHE A N 1
ATOM 757 C CA . PHE A 1 103 ? -7.632 9.876 12.910 1.00 87.25 103 PHE A CA 1
ATOM 758 C C . PHE A 1 103 ? -7.618 8.346 12.860 1.00 87.25 103 PHE A C 1
ATOM 760 O O . PHE A 1 103 ? -8.488 7.736 12.242 1.00 87.25 103 PHE A O 1
ATOM 767 N N . LEU A 1 104 ? -6.669 7.721 13.561 1.00 87.00 104 LEU A N 1
ATOM 768 C CA . LEU A 1 104 ? -6.598 6.265 13.677 1.00 87.00 104 LEU A CA 1
ATOM 769 C C . LEU A 1 104 ? -7.831 5.688 14.379 1.00 87.00 104 LEU A C 1
ATOM 771 O O . LEU A 1 104 ? -8.312 4.631 13.980 1.00 87.00 104 LEU A O 1
ATOM 775 N N . GLN A 1 105 ? -8.364 6.372 15.395 1.00 88.38 105 GLN A N 1
ATOM 776 C CA . GLN A 1 105 ? -9.604 5.963 16.057 1.00 88.38 105 GLN A CA 1
ATOM 777 C C . GLN A 1 105 ? -10.810 6.051 15.122 1.00 88.38 105 GLN A C 1
ATOM 779 O O . GLN A 1 105 ? -11.593 5.103 15.079 1.00 88.38 105 GLN A O 1
ATOM 784 N N . SER A 1 106 ? -10.938 7.130 14.346 1.00 89.06 106 SER A N 1
ATOM 785 C CA . SER A 1 106 ? -12.007 7.263 13.347 1.00 89.06 106 SER A CA 1
ATOM 786 C C . SER A 1 106 ? -11.942 6.151 12.302 1.00 89.06 106 SER A C 1
ATOM 788 O O . SER A 1 106 ? -12.937 5.469 12.071 1.00 89.06 106 SER A O 1
ATOM 790 N N . LEU A 1 107 ? -10.753 5.888 11.751 1.00 87.62 107 LEU A N 1
ATOM 791 C CA . LEU A 1 107 ? -10.523 4.776 10.827 1.00 87.62 107 LEU A CA 1
A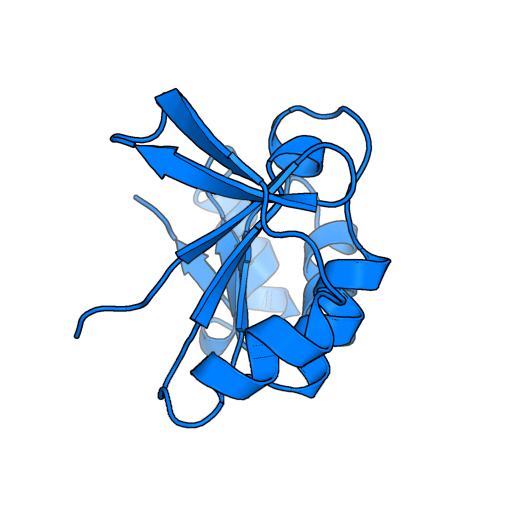TOM 792 C C . LEU A 1 107 ? -10.851 3.418 11.458 1.00 87.62 107 LEU A C 1
ATOM 794 O O . LEU A 1 107 ? -11.454 2.564 10.817 1.00 87.62 107 LEU A O 1
ATOM 798 N N . ALA A 1 108 ? -10.461 3.207 12.717 1.00 87.56 108 ALA A N 1
ATOM 799 C CA . ALA A 1 108 ? -10.682 1.941 13.407 1.00 87.56 108 ALA A CA 1
ATOM 800 C C . ALA A 1 108 ? -12.161 1.706 13.716 1.00 87.56 108 ALA A C 1
ATOM 802 O O . ALA A 1 108 ? -12.585 0.553 13.775 1.00 87.56 108 ALA A O 1
ATOM 803 N N . LYS A 1 109 ? -12.920 2.783 13.939 1.00 89.50 109 LYS A N 1
ATOM 804 C CA . LYS A 1 109 ? -14.363 2.734 14.166 1.00 89.50 109 LYS A CA 1
ATOM 805 C C . LYS A 1 109 ? -15.118 2.406 12.878 1.00 89.50 109 LYS A C 1
ATOM 807 O O . LYS A 1 109 ? -16.057 1.625 12.941 1.00 89.50 109 LYS A O 1
ATOM 812 N N . GLU A 1 110 ? -14.683 2.965 11.751 1.00 88.56 110 GLU A N 1
ATOM 813 C CA . GLU A 1 110 ? -15.327 2.768 10.448 1.00 88.56 110 GLU A CA 1
ATOM 814 C C . GLU A 1 110 ? -14.979 1.408 9.822 1.00 88.56 110 GLU A C 1
ATOM 816 O O . GLU A 1 110 ? -15.862 0.646 9.447 1.00 88.56 110 GLU A O 1
ATOM 821 N N . PHE A 1 111 ? -13.688 1.066 9.754 1.00 87.12 111 PHE A N 1
ATOM 822 C CA . PHE A 1 111 ? -13.194 -0.094 8.994 1.00 87.12 111 PHE A CA 1
ATOM 823 C C . PHE A 1 111 ? -12.767 -1.279 9.869 1.00 87.12 111 PHE A C 1
ATOM 825 O O . PHE A 1 111 ? -12.429 -2.350 9.362 1.00 87.12 111 PHE A O 1
ATOM 832 N N . GLY A 1 112 ? -12.740 -1.100 11.191 1.00 84.06 112 GLY A N 1
ATOM 833 C CA . GLY A 1 112 ? -12.223 -2.088 12.132 1.00 84.06 112 GLY A CA 1
ATOM 834 C C . GLY A 1 112 ? -10.693 -2.076 12.251 1.00 84.06 112 GLY A C 1
ATOM 835 O O . GLY A 1 112 ? -9.945 -1.821 11.308 1.00 84.06 112 GLY A O 1
ATOM 836 N N . ARG A 1 113 ? -10.185 -2.414 13.445 1.00 76.69 113 ARG A N 1
ATOM 837 C CA . ARG A 1 113 ? -8.735 -2.408 13.744 1.00 76.69 113 ARG A CA 1
ATOM 838 C C . ARG A 1 113 ? -7.918 -3.379 12.885 1.00 76.69 113 ARG A C 1
ATOM 840 O O . ARG A 1 113 ? -6.727 -3.158 12.687 1.00 76.69 113 ARG A O 1
ATOM 847 N N . GLY A 1 114 ? -8.535 -4.453 12.385 1.00 78.00 114 GLY A N 1
ATOM 848 C CA . GLY A 1 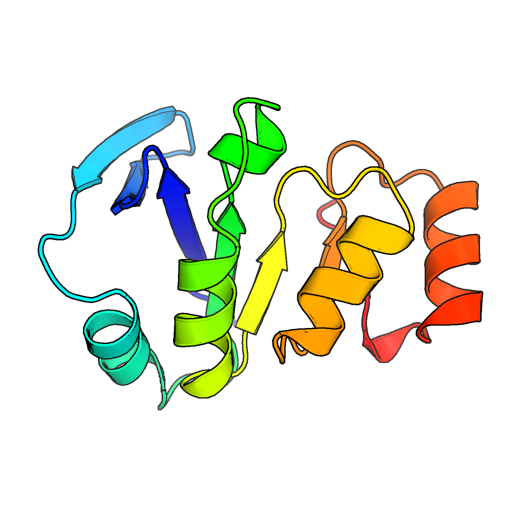114 ? -7.864 -5.464 11.561 1.00 78.00 114 GLY A CA 1
ATOM 849 C C . GLY A 1 114 ? -7.328 -4.914 10.236 1.00 78.00 114 GLY A C 1
ATOM 850 O O . GLY A 1 114 ? -6.295 -5.392 9.761 1.00 78.00 114 GLY A O 1
ATOM 851 N N . CYS A 1 115 ? -7.979 -3.873 9.712 1.00 76.56 115 CYS A N 1
ATOM 852 C CA . CYS A 1 115 ? -7.715 -3.250 8.416 1.00 76.56 115 CYS A CA 1
ATOM 853 C C . CYS A 1 115 ? -6.648 -2.143 8.481 1.00 76.56 115 CYS A C 1
ATOM 855 O O . CYS A 1 115 ? -6.297 -1.568 7.455 1.00 76.56 115 CYS A O 1
ATOM 857 N N . LEU A 1 116 ? -6.107 -1.833 9.665 1.00 81.00 116 LEU A N 1
ATOM 858 C CA . LEU A 1 116 ? -5.171 -0.724 9.858 1.00 81.00 116 LEU A CA 1
ATOM 859 C C . LEU A 1 116 ? -3.765 -1.215 10.202 1.00 81.00 116 LEU A C 1
ATOM 861 O O . LEU A 1 116 ? -3.576 -2.141 10.997 1.00 81.00 116 LEU A O 1
ATOM 865 N N . HIS A 1 117 ? -2.763 -0.557 9.626 1.00 79.81 117 HIS A N 1
ATOM 866 C CA . HIS A 1 117 ? -1.362 -0.690 10.002 1.00 79.81 117 HIS A CA 1
ATOM 867 C C . HIS A 1 117 ? -0.759 0.700 10.228 1.00 79.81 117 HIS A C 1
ATOM 869 O O . HIS A 1 117 ? -0.828 1.568 9.361 1.00 79.81 117 HIS A O 1
ATOM 875 N N . CYS A 1 118 ? -0.179 0.918 11.407 1.00 70.56 118 CYS A N 1
ATOM 876 C CA . CYS A 1 118 ? 0.544 2.145 11.720 1.00 70.56 118 CYS A CA 1
ATOM 877 C C . CYS A 1 118 ? 2.027 1.917 11.419 1.00 70.56 118 CYS A C 1
ATOM 879 O O . CYS A 1 118 ? 2.623 1.004 11.994 1.00 70.56 118 CYS A O 1
ATOM 881 N N . SER A 1 119 ? 2.607 2.716 10.523 1.00 63.03 119 SER A N 1
ATOM 882 C CA . SER A 1 119 ? 4.056 2.745 10.310 1.00 63.03 119 SER A CA 1
ATOM 883 C C . SER A 1 119 ? 4.658 3.777 11.272 1.00 63.03 119 SER A C 1
ATOM 885 O O . SER A 1 119 ? 4.907 4.916 10.876 1.00 63.03 119 SER A O 1
ATOM 887 N N . SER A 1 120 ? 4.767 3.421 12.553 1.00 47.75 120 SER A N 1
ATOM 888 C CA . SER A 1 120 ? 5.433 4.226 13.590 1.00 47.75 120 SER A CA 1
ATOM 889 C C . SER A 1 120 ? 6.891 3.829 13.741 1.00 47.75 120 SER A C 1
ATOM 891 O O . SER A 1 120 ? 7.109 2.599 13.846 1.00 47.75 120 SER A O 1
#

Secondary structure (DSSP, 8-state):
----EEEEETTEEEEEETTTEEEEEEPS-HHHHHHTTTTSS-EEEEEHHHHHTS---HHHHHHHHTTS-EEEESS--SHHH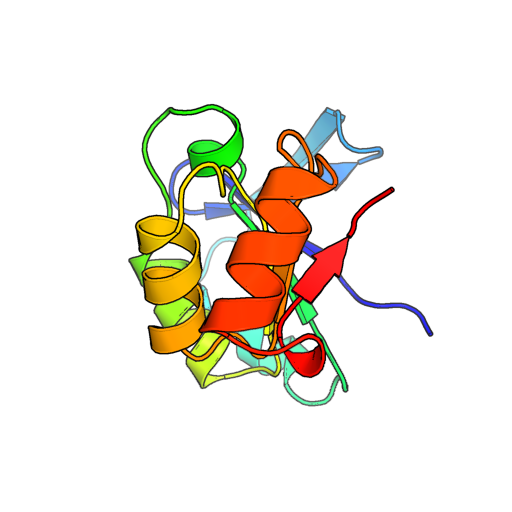HHHHHHTT-SEEEE-TT--HHHHHHHHHHH-GGGEEE--

Mean predicted aligned error: 5.56 Å

Nearest PDB structures (foldseek):
  5l9f-assembly2_B  TM=8.014E-01  e=2.180E-08  Salmonella enterica
  4wd0-assembly1_A  TM=8.117E-01  e=9.626E-07  Paenarthrobacter aurescens
  1qo2-assembly2_B  TM=8.419E-01  e=2.053E-06  Thermotoga maritima
  2lle-assembly1_A  TM=7.026E-01  e=6.414E-04  Thermotoga maritima
  7etx-assembly1_A  TM=6.953E-01  e=1.457E-03  Corynebacterium glutamicum ATCC 13032

Radius of gyration: 13.59 Å; Cα contacts (8 Å, |Δi|>4): 214; chains: 1; bounding box: 33×32×35 Å

Organism: NCBI:txid3101447